Protein AF-A0A519HME4-F1 (afdb_monomer_lite)

Radius of gyration: 16.06 Å; chains: 1; bounding box: 31×23×42 Å

Structure (mmCIF, N/CA/C/O backbone):
data_AF-A0A519HME4-F1
#
_entry.id   AF-A0A519HME4-F1
#
loop_
_atom_site.group_PDB
_atom_site.id
_atom_site.type_symbol
_atom_site.label_atom_id
_atom_site.label_alt_id
_atom_site.label_comp_id
_atom_site.label_asym_id
_atom_site.label_entity_id
_atom_site.label_seq_id
_atom_site.pdbx_PDB_ins_code
_atom_site.Cartn_x
_atom_site.Cartn_y
_atom_site.Cartn_z
_atom_site.occupancy
_atom_site.B_iso_or_equiv
_atom_site.auth_seq_id
_atom_site.auth_comp_id
_atom_site.auth_asym_id
_atom_site.auth_atom_id
_atom_site.pdbx_PDB_model_num
ATOM 1 N N . PRO A 1 1 ? 15.455 0.926 -4.364 1.00 85.44 1 PRO A N 1
ATOM 2 C CA . PRO A 1 1 ? 14.480 2.040 -4.452 1.00 85.44 1 PRO A CA 1
ATOM 3 C C . PRO A 1 1 ? 13.100 1.459 -4.748 1.00 85.44 1 PRO A C 1
ATOM 5 O O . PRO A 1 1 ? 13.034 0.451 -5.450 1.00 85.44 1 PRO A O 1
ATOM 8 N N . ILE A 1 2 ? 12.034 2.067 -4.229 1.00 93.12 2 ILE A N 1
ATOM 9 C CA . ILE A 1 2 ? 10.669 1.671 -4.590 1.00 93.12 2 ILE A CA 1
ATOM 10 C C . ILE A 1 2 ? 10.413 2.098 -6.042 1.00 93.12 2 ILE A C 1
ATOM 12 O O . ILE A 1 2 ? 10.869 3.158 -6.480 1.00 93.12 2 ILE A O 1
ATOM 16 N N . LEU A 1 3 ? 9.738 1.250 -6.819 1.00 93.19 3 LEU A N 1
ATOM 17 C CA . LEU A 1 3 ? 9.448 1.550 -8.219 1.00 93.19 3 LEU A CA 1
ATOM 18 C C . LEU A 1 3 ? 8.499 2.744 -8.321 1.00 93.19 3 LEU A C 1
ATOM 20 O O . LEU A 1 3 ? 7.477 2.803 -7.640 1.00 93.19 3 LEU A O 1
ATOM 24 N N . GLY A 1 4 ? 8.846 3.695 -9.185 1.00 93.38 4 GLY A N 1
ATOM 25 C CA . GLY A 1 4 ? 8.063 4.912 -9.377 1.00 93.38 4 GLY A CA 1
ATOM 26 C C . GLY A 1 4 ? 8.207 5.954 -8.267 1.00 93.38 4 GLY A C 1
ATOM 27 O O . GLY A 1 4 ? 7.526 6.974 -8.319 1.00 93.38 4 GLY A O 1
ATOM 28 N N . ASP A 1 5 ? 9.109 5.745 -7.305 1.00 96.19 5 ASP A N 1
ATOM 29 C CA . ASP A 1 5 ? 9.505 6.771 -6.338 1.00 96.19 5 ASP A CA 1
ATOM 30 C C . ASP A 1 5 ? 10.262 7.900 -7.055 1.00 96.19 5 ASP A C 1
ATOM 32 O O . ASP A 1 5 ? 11.301 7.667 -7.676 1.00 96.19 5 ASP A O 1
ATOM 36 N N . ALA A 1 6 ? 9.729 9.120 -7.009 1.00 92.25 6 ALA A N 1
ATOM 37 C CA . ALA A 1 6 ? 10.331 10.286 -7.654 1.00 92.25 6 ALA A CA 1
ATOM 38 C C . ALA A 1 6 ? 11.391 10.990 -6.788 1.00 92.25 6 ALA A C 1
ATOM 40 O O . ALA A 1 6 ? 12.181 11.761 -7.326 1.00 92.25 6 ALA A O 1
ATOM 41 N N . THR A 1 7 ? 11.422 10.720 -5.481 1.00 92.50 7 THR A N 1
ATOM 42 C CA . THR A 1 7 ? 12.277 11.407 -4.503 1.00 92.50 7 THR A CA 1
ATOM 43 C C . THR A 1 7 ? 13.565 10.631 -4.256 1.00 92.50 7 THR A C 1
ATOM 45 O O . THR A 1 7 ? 14.653 11.200 -4.282 1.00 92.50 7 THR A O 1
ATOM 48 N N . HIS A 1 8 ? 13.453 9.315 -4.060 1.00 93.31 8 HIS A N 1
ATOM 49 C CA . HIS A 1 8 ? 14.587 8.429 -3.769 1.00 93.31 8 HIS A CA 1
ATOM 50 C C . HIS A 1 8 ? 14.782 7.338 -4.833 1.00 93.31 8 HIS A C 1
ATOM 52 O O . HIS A 1 8 ? 15.634 6.452 -4.693 1.00 93.31 8 HIS A O 1
ATOM 58 N N . GLY A 1 9 ? 13.981 7.362 -5.901 1.00 88.75 9 GLY A N 1
ATOM 59 C CA . GLY A 1 9 ? 14.071 6.390 -6.983 1.00 88.75 9 GLY A CA 1
ATOM 60 C C . GLY A 1 9 ? 15.132 6.703 -8.034 1.00 88.75 9 GLY A C 1
ATOM 61 O O . GLY A 1 9 ? 15.844 7.703 -8.000 1.00 88.75 9 GLY A O 1
ATOM 62 N N . LYS A 1 10 ? 15.240 5.798 -9.011 1.00 92.56 10 LYS A N 1
ATOM 63 C CA . LYS A 1 10 ? 16.172 5.923 -10.139 1.00 92.56 10 LYS A CA 1
ATOM 64 C C . LYS A 1 10 ? 15.395 6.307 -11.393 1.00 92.56 10 LYS A C 1
ATOM 66 O O . LYS A 1 10 ? 14.643 5.493 -11.920 1.00 92.56 10 LYS A O 1
ATOM 71 N N . GLY A 1 11 ? 15.612 7.520 -11.903 1.00 92.44 11 GLY A N 1
ATOM 72 C CA . GLY A 1 11 ? 14.884 8.069 -13.056 1.00 92.44 11 GLY A CA 1
ATOM 73 C C . GLY A 1 11 ? 14.826 7.147 -14.288 1.00 92.44 11 GLY A C 1
ATOM 74 O O . GLY A 1 11 ? 13.723 6.879 -14.767 1.00 92.44 11 GLY A O 1
ATOM 75 N N . PRO A 1 12 ? 15.960 6.614 -14.792 1.00 95.56 12 PRO A N 1
ATOM 76 C CA . PRO A 1 12 ? 15.956 5.685 -15.925 1.00 95.56 12 PRO A CA 1
ATOM 77 C C . PRO A 1 12 ? 15.144 4.408 -15.668 1.00 95.56 12 PRO A C 1
ATOM 79 O O . PRO A 1 12 ? 14.354 4.011 -16.521 1.00 95.56 12 PRO A O 1
ATOM 82 N N . LEU A 1 13 ? 15.276 3.816 -14.476 1.00 94.00 13 LEU A N 1
ATOM 83 C CA . LEU A 1 13 ? 14.510 2.631 -14.078 1.00 94.00 13 LEU A CA 1
ATOM 84 C C . LEU A 1 13 ? 13.008 2.934 -14.023 1.00 94.00 13 LEU A C 1
ATOM 86 O O . LEU A 1 13 ? 12.214 2.188 -14.583 1.00 94.00 13 LEU A O 1
ATOM 90 N N . ASN A 1 14 ? 12.616 4.050 -13.403 1.00 94.94 14 ASN A N 1
ATOM 91 C CA . ASN A 1 14 ? 11.213 4.450 -13.296 1.00 94.94 14 ASN A CA 1
ATOM 92 C C . ASN A 1 14 ? 10.577 4.684 -14.670 1.00 94.94 14 ASN A C 1
ATOM 94 O O . ASN A 1 14 ? 9.424 4.316 -14.868 1.00 94.94 14 ASN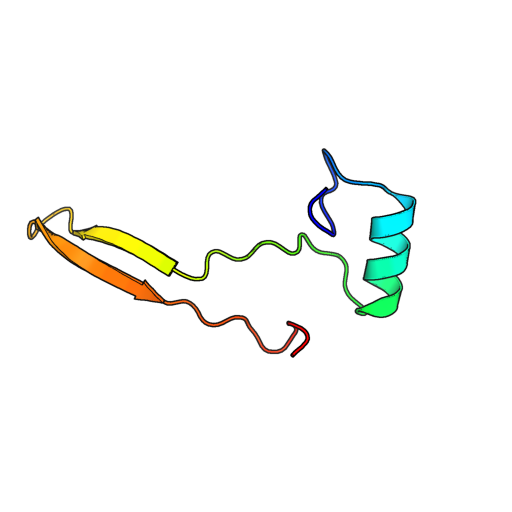 A O 1
ATOM 98 N N . ARG A 1 15 ? 11.315 5.270 -15.625 1.00 95.12 15 ARG A N 1
ATOM 99 C CA . ARG A 1 15 ? 10.830 5.429 -17.004 1.00 95.12 15 ARG A CA 1
ATOM 100 C C . ARG A 1 15 ? 10.671 4.08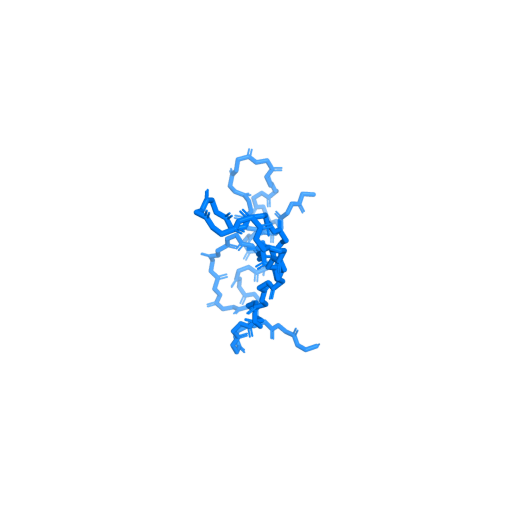3 -17.703 1.00 95.12 15 ARG A C 1
ATOM 102 O O . ARG A 1 15 ? 9.613 3.842 -18.265 1.00 95.12 15 ARG A O 1
ATOM 109 N N . ALA A 1 16 ? 11.673 3.205 -17.619 1.00 94.62 16 ALA A N 1
ATOM 110 C CA . ALA A 1 16 ? 11.610 1.878 -18.235 1.00 94.62 16 ALA A CA 1
ATOM 111 C C . ALA A 1 16 ? 10.431 1.051 -17.693 1.00 94.62 16 ALA A C 1
ATOM 113 O O . ALA A 1 16 ? 9.663 0.480 -18.462 1.00 94.62 16 ALA A O 1
ATOM 114 N N . VAL A 1 17 ? 10.241 1.052 -16.372 1.00 92.44 17 VAL A N 1
ATOM 115 C CA . VAL A 1 17 ? 9.126 0.360 -15.714 1.00 92.44 17 VAL A CA 1
ATOM 116 C C . VAL A 1 17 ? 7.785 0.999 -16.062 1.00 92.44 17 VAL A C 1
ATOM 118 O O . VAL A 1 17 ? 6.825 0.276 -16.306 1.00 92.44 17 VAL A O 1
ATOM 121 N N . ALA A 1 18 ? 7.704 2.330 -16.136 1.00 93.75 18 ALA A N 1
ATOM 122 C CA . ALA A 1 18 ? 6.474 3.001 -16.543 1.00 93.75 18 ALA A CA 1
ATOM 123 C C . ALA A 1 18 ? 6.077 2.660 -17.985 1.00 93.75 18 ALA A C 1
ATOM 125 O O . ALA A 1 18 ? 4.896 2.465 -18.256 1.00 93.75 18 ALA A O 1
ATOM 126 N N . THR A 1 19 ? 7.052 2.541 -18.892 1.00 94.88 19 THR A N 1
ATOM 127 C CA . THR A 1 19 ? 6.817 2.064 -20.260 1.00 94.88 19 THR A CA 1
ATOM 128 C C . THR A 1 19 ? 6.362 0.606 -20.270 1.00 94.88 19 THR A C 1
ATOM 130 O O . THR A 1 19 ? 5.393 0.290 -20.950 1.00 94.88 19 THR A O 1
ATOM 133 N N . TRP A 1 20 ? 7.011 -0.271 -19.498 1.00 92.12 20 TRP A N 1
ATOM 134 C CA . TRP A 1 20 ? 6.666 -1.696 -19.447 1.00 92.12 20 TRP A CA 1
ATOM 135 C C . TRP A 1 20 ? 5.277 -1.962 -18.840 1.00 92.12 20 TRP A C 1
ATOM 137 O O . TRP A 1 20 ? 4.527 -2.777 -19.365 1.00 92.12 20 TRP A O 1
ATOM 147 N N . LEU A 1 21 ? 4.908 -1.249 -17.770 1.00 91.19 21 LEU A N 1
ATOM 148 C CA . LEU A 1 21 ? 3.621 -1.405 -17.075 1.00 91.19 21 LEU A CA 1
ATOM 149 C C . LEU A 1 21 ? 2.500 -0.527 -17.648 1.00 91.19 21 LEU A C 1
ATOM 151 O O . LEU A 1 21 ? 1.366 -0.613 -17.180 1.00 91.19 21 LEU A O 1
ATOM 155 N N . GLY A 1 22 ? 2.806 0.357 -18.602 1.00 92.62 22 GLY A N 1
ATOM 156 C CA . GLY A 1 22 ? 1.847 1.305 -19.177 1.00 92.62 22 GLY A CA 1
ATOM 157 C C . GLY A 1 22 ? 1.348 2.378 -18.201 1.00 92.62 22 GLY A C 1
ATOM 158 O O . GLY A 1 22 ? 0.332 3.018 -18.459 1.00 92.62 22 GLY A O 1
ATOM 159 N N . GLN A 1 23 ? 2.025 2.580 -17.067 1.00 91.25 23 GLN A N 1
ATOM 160 C CA . GLN A 1 23 ? 1.580 3.503 -16.023 1.00 91.25 23 GLN A CA 1
ATOM 161 C C . GLN A 1 23 ? 2.730 4.070 -15.192 1.00 91.25 23 GLN A C 1
ATOM 163 O O . GLN A 1 23 ? 3.706 3.387 -14.880 1.00 91.25 23 GLN A O 1
ATOM 168 N N . ARG A 1 24 ? 2.590 5.328 -14.766 1.00 93.19 24 ARG A N 1
ATOM 169 C CA . ARG A 1 24 ? 3.586 6.026 -13.948 1.00 93.19 24 ARG A CA 1
ATOM 170 C C . ARG A 1 24 ? 3.014 6.365 -12.575 1.00 93.19 24 ARG A C 1
ATOM 172 O O . ARG A 1 24 ? 2.359 7.389 -12.418 1.00 93.19 24 ARG A O 1
ATOM 179 N N . ARG A 1 25 ? 3.302 5.519 -11.587 1.00 93.56 25 ARG A N 1
ATOM 180 C CA . ARG A 1 25 ? 2.924 5.720 -10.182 1.00 93.56 25 ARG A CA 1
ATOM 181 C C . ARG A 1 25 ? 3.967 5.138 -9.238 1.00 93.56 25 ARG A C 1
ATOM 183 O O . ARG A 1 25 ? 4.767 4.306 -9.661 1.00 93.56 25 ARG A O 1
ATOM 190 N N . LEU A 1 26 ? 3.887 5.511 -7.965 1.00 95.25 26 LEU A N 1
ATOM 191 C CA . LEU A 1 26 ? 4.571 4.795 -6.895 1.00 95.25 26 LEU A CA 1
ATOM 192 C C . LEU A 1 26 ? 3.941 3.407 -6.724 1.00 95.25 26 LEU A C 1
ATOM 194 O O . LEU A 1 26 ? 2.739 3.279 -6.498 1.00 95.25 26 LEU A O 1
ATOM 198 N N . TRP A 1 27 ? 4.759 2.367 -6.809 1.00 93.88 27 TRP A N 1
ATOM 199 C CA . TRP A 1 27 ? 4.342 0.984 -6.593 1.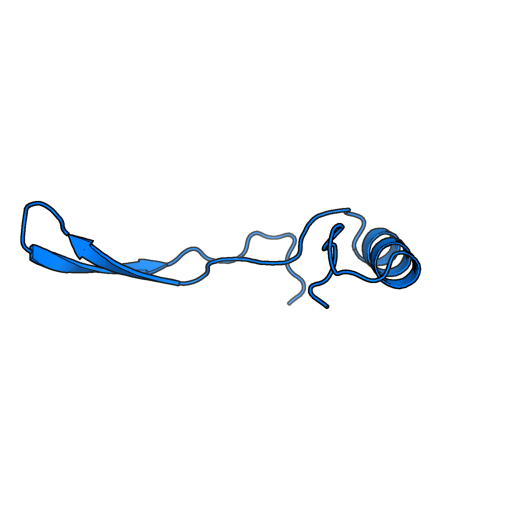00 93.88 27 TRP A CA 1
ATOM 200 C C . TRP A 1 27 ? 4.533 0.593 -5.131 1.00 93.88 27 TRP A C 1
ATOM 202 O O . TRP A 1 27 ? 5.409 -0.195 -4.780 1.00 93.88 27 TRP A O 1
ATOM 212 N N . LEU A 1 28 ? 3.704 1.187 -4.277 1.00 94.56 28 LEU A N 1
ATOM 213 C CA . LEU A 1 28 ? 3.634 0.919 -2.846 1.00 94.56 28 LEU A CA 1
ATOM 214 C C . LEU A 1 28 ? 2.163 0.802 -2.449 1.00 94.56 28 LEU A C 1
ATOM 216 O O . LEU A 1 28 ? 1.377 1.694 -2.752 1.00 94.56 28 LEU A O 1
ATOM 220 N N . HIS A 1 29 ? 1.794 -0.287 -1.776 1.00 95.75 29 HIS A N 1
ATOM 221 C CA . HIS A 1 29 ? 0.414 -0.544 -1.363 1.00 95.75 29 HIS A CA 1
ATOM 222 C C . HIS A 1 29 ? 0.348 -1.047 0.073 1.00 95.75 29 HIS A C 1
ATOM 224 O O . HIS A 1 29 ? 1.026 -2.009 0.439 1.00 95.75 29 HIS A O 1
ATOM 230 N N . ALA A 1 30 ? -0.503 -0.416 0.878 1.00 97.06 30 ALA A N 1
ATOM 231 C CA . ALA A 1 30 ? -0.782 -0.837 2.244 1.00 97.06 30 ALA A CA 1
ATOM 232 C C . ALA A 1 30 ? -1.839 -1.952 2.235 1.00 97.06 30 ALA A C 1
ATOM 234 O O . ALA A 1 30 ? -3.037 -1.703 2.325 1.00 97.06 30 ALA A O 1
ATOM 235 N N . ARG A 1 31 ? -1.387 -3.204 2.103 1.00 96.94 31 ARG A N 1
ATOM 236 C CA . ARG A 1 31 ? -2.282 -4.369 1.981 1.00 96.94 31 ARG A CA 1
ATOM 237 C C . ARG A 1 31 ? -3.032 -4.716 3.273 1.00 96.94 31 ARG A C 1
ATOM 239 O O . ARG A 1 31 ? -4.144 -5.234 3.205 1.00 96.94 31 ARG A O 1
ATOM 246 N N . HIS A 1 32 ? -2.416 -4.468 4.426 1.00 97.69 32 HIS A N 1
ATOM 247 C CA . HIS A 1 32 ? -2.959 -4.806 5.740 1.00 97.69 32 HIS A CA 1
ATOM 248 C C . HIS A 1 32 ? -2.806 -3.626 6.691 1.00 97.69 32 HIS A C 1
ATOM 250 O O . HIS A 1 32 ? -1.760 -2.976 6.702 1.00 97.69 32 HIS A O 1
ATOM 256 N N . LEU A 1 33 ? -3.826 -3.401 7.517 1.00 98.19 33 LEU A N 1
ATOM 257 C CA . LEU A 1 33 ? -3.770 -2.465 8.630 1.00 98.19 33 LEU A CA 1
ATOM 258 C C . LEU A 1 33 ? -4.333 -3.135 9.881 1.00 98.19 33 LEU A C 1
ATOM 260 O O . LEU A 1 33 ? -5.482 -3.576 9.900 1.00 98.19 33 LEU A O 1
ATOM 264 N N . HIS A 1 34 ? -3.510 -3.188 10.924 1.00 98.44 34 HIS A N 1
ATOM 265 C CA . HIS A 1 34 ? -3.9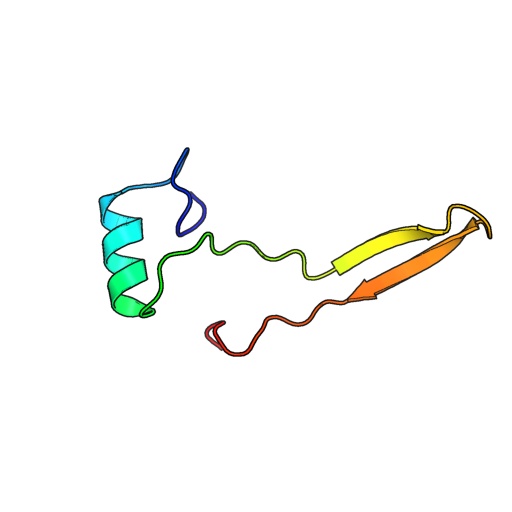21 -3.600 12.258 1.00 98.44 34 HIS A CA 1
ATOM 266 C C . HIS A 1 34 ? -3.974 -2.373 13.154 1.00 98.44 34 HIS A C 1
ATOM 268 O O . HIS A 1 34 ? -3.014 -1.603 13.207 1.00 98.44 34 HIS A O 1
ATOM 274 N N . LEU A 1 35 ? -5.091 -2.191 13.848 1.00 98.31 35 LEU A N 1
ATOM 275 C CA . LEU A 1 35 ? -5.271 -1.083 14.773 1.00 98.31 35 LEU A CA 1
ATOM 276 C C . LEU A 1 35 ? -6.263 -1.444 15.874 1.00 98.31 35 LEU A C 1
ATOM 278 O O . LEU A 1 35 ? -7.114 -2.315 15.707 1.00 98.31 35 LEU A O 1
ATOM 282 N N . THR A 1 36 ? -6.187 -0.717 16.978 1.00 98.56 36 THR A N 1
ATOM 283 C CA . THR A 1 36 ? -7.214 -0.748 18.016 1.00 98.56 36 THR A CA 1
ATOM 284 C C . THR A 1 36 ? -8.298 0.266 17.665 1.00 98.56 36 THR A C 1
ATOM 286 O O . THR A 1 36 ? -7.997 1.432 17.405 1.00 98.56 36 THR A O 1
ATOM 289 N N . HIS A 1 37 ? -9.561 -0.157 17.649 1.00 98.12 37 HIS A N 1
ATOM 290 C CA . HIS A 1 37 ? -10.689 0.733 17.410 1.00 98.12 37 HIS A CA 1
ATOM 291 C C . HIS A 1 37 ? -10.729 1.819 18.504 1.00 98.12 37 HIS A C 1
ATOM 293 O O . HIS A 1 37 ? -10.802 1.479 19.686 1.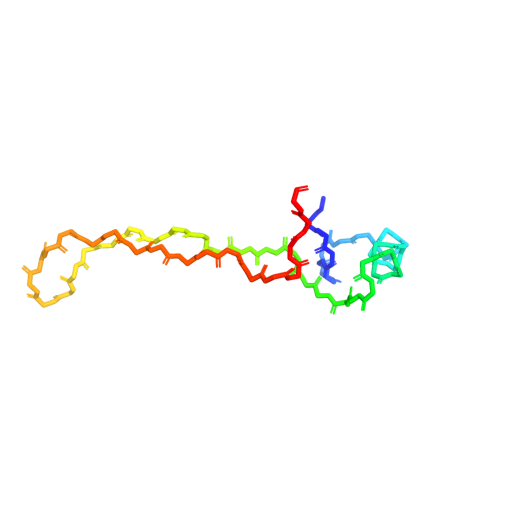00 98.12 37 HIS A O 1
ATOM 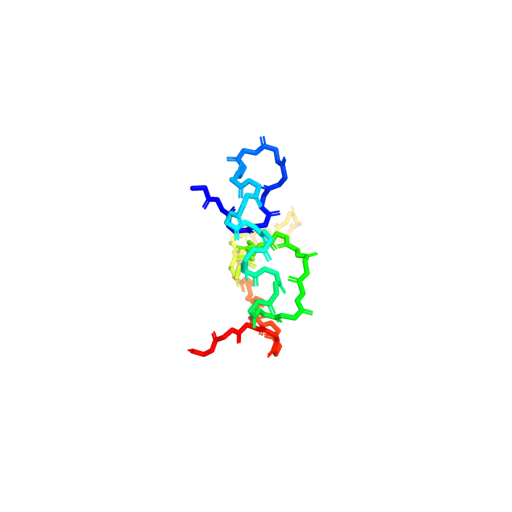299 N N . PRO A 1 38 ? -10.754 3.119 18.153 1.00 97.88 38 PRO A N 1
ATOM 300 C CA . PRO A 1 38 ? -10.530 4.201 19.118 1.00 97.88 38 PRO A CA 1
ATOM 301 C C . PRO A 1 38 ? -11.645 4.353 20.164 1.00 97.88 38 PRO A C 1
ATOM 303 O O . PRO A 1 38 ? -11.385 4.831 21.260 1.00 97.88 38 PRO A O 1
ATOM 306 N N . VAL A 1 39 ? -12.880 3.948 19.838 1.00 98.50 39 VAL A N 1
ATOM 307 C CA . VAL A 1 39 ? -14.027 3.999 20.770 1.00 98.50 39 VAL A CA 1
ATOM 308 C C . VAL A 1 39 ? -14.216 2.695 21.552 1.00 98.50 39 VAL A C 1
ATOM 310 O O . VAL A 1 39 ? -14.339 2.722 22.769 1.00 98.50 39 VAL A O 1
ATOM 313 N N . THR A 1 40 ? -14.258 1.544 20.874 1.00 98.25 40 THR A N 1
ATOM 314 C CA . THR A 1 40 ? -14.590 0.254 21.502 1.00 98.25 40 THR A CA 1
ATOM 315 C C . THR A 1 40 ? -13.389 -0.489 22.086 1.00 98.25 40 THR A C 1
ATOM 317 O O . THR A 1 40 ? -13.584 -1.461 22.807 1.00 98.25 40 THR A O 1
ATOM 320 N N . GLY A 1 41 ? -12.155 -0.104 21.744 1.00 98.25 41 GLY A N 1
ATOM 321 C CA . GLY A 1 41 ? -10.949 -0.845 22.125 1.00 98.25 41 GLY A CA 1
ATOM 322 C C . GLY A 1 41 ? -10.779 -2.193 21.410 1.00 98.25 41 GLY A C 1
ATOM 323 O O . GLY A 1 41 ? -9.820 -2.910 21.682 1.00 98.25 41 GLY A O 1
ATOM 324 N N . ALA A 1 42 ? -11.683 -2.556 20.494 1.00 98.50 42 ALA A N 1
ATOM 325 C CA . ALA A 1 42 ? -11.608 -3.817 19.767 1.00 98.50 42 ALA A CA 1
ATOM 326 C C . ALA A 1 42 ? -10.409 -3.836 18.809 1.00 98.50 42 ALA A C 1
ATOM 328 O O . ALA A 1 42 ? -10.110 -2.836 18.156 1.00 98.50 42 ALA A O 1
ATOM 329 N N . PHE A 1 43 ? -9.746 -4.982 18.678 1.00 98.44 43 PHE A N 1
ATOM 330 C CA . PHE A 1 43 ? -8.701 -5.153 17.675 1.00 98.44 43 PHE A CA 1
ATOM 331 C C . PHE A 1 43 ? -9.322 -5.305 16.282 1.00 98.44 43 PHE A C 1
ATOM 333 O O . PHE A 1 43 ? -10.195 -6.148 16.075 1.00 98.44 43 PHE A O 1
ATOM 340 N N . LEU A 1 44 ? -8.860 -4.502 15.326 1.00 98.38 44 LEU A N 1
ATOM 341 C CA . LEU A 1 44 ? -9.295 -4.540 13.935 1.00 98.38 44 LEU A CA 1
ATOM 342 C C . LEU A 1 44 ? -8.172 -5.053 13.039 1.00 98.38 44 LEU A C 1
ATOM 344 O O . LEU A 1 44 ? -7.035 -4.584 13.116 1.00 98.38 44 LEU A O 1
ATOM 348 N N . CYS A 1 45 ? -8.532 -5.959 12.133 1.00 98.06 45 CYS A N 1
ATOM 349 C CA . CYS A 1 45 ? -7.697 -6.386 11.021 1.00 98.06 45 CYS A CA 1
ATOM 350 C C . CYS A 1 45 ? -8.388 -5.996 9.714 1.00 98.06 45 CYS A C 1
ATOM 352 O O . CYS A 1 45 ? -9.426 -6.554 9.362 1.00 98.06 45 CYS A O 1
ATOM 354 N N . LEU A 1 46 ? -7.832 -5.004 9.019 1.00 97.88 46 LEU A N 1
ATOM 355 C CA . LEU A 1 46 ? -8.353 -4.499 7.754 1.00 97.88 46 LEU A CA 1
ATOM 356 C C . LEU A 1 46 ? -7.467 -4.978 6.603 1.00 97.88 46 LEU A C 1
ATOM 358 O O . LEU A 1 46 ? -6.236 -4.938 6.696 1.00 97.88 46 LEU A O 1
ATOM 362 N N . GLN A 1 47 ? -8.095 -5.395 5.505 1.00 98.12 47 GLN A N 1
ATOM 363 C CA . GLN A 1 47 ? -7.415 -5.858 4.297 1.00 98.12 47 GLN A CA 1
ATOM 364 C C . GLN A 1 47 ? -7.864 -5.044 3.088 1.00 98.12 47 GLN A C 1
ATOM 366 O O . GLN A 1 47 ? -9.058 -4.874 2.855 1.00 98.12 47 GLN A O 1
ATOM 371 N N . ALA A 1 48 ? -6.896 -4.589 2.295 1.00 96.75 48 ALA A N 1
ATOM 372 C CA . ALA A 1 48 ? -7.132 -3.963 1.002 1.00 96.75 48 ALA A CA 1
ATOM 373 C C . ALA A 1 48 ? -6.435 -4.807 -0.077 1.00 96.75 48 ALA A C 1
ATOM 375 O O . ALA A 1 48 ? -5.199 -4.780 -0.160 1.00 96.75 48 ALA A O 1
ATOM 376 N N . PRO A 1 49 ? -7.165 -5.599 -0.885 1.00 95.06 49 PRO A N 1
ATOM 377 C CA . PRO A 1 49 ? -6.540 -6.341 -1.973 1.00 95.06 49 PRO A CA 1
ATOM 378 C C . PRO A 1 49 ? -5.915 -5.367 -2.988 1.00 95.06 49 PRO A C 1
ATOM 380 O O . PRO A 1 49 ? -6.439 -4.266 -3.172 1.00 95.06 49 PRO A O 1
ATOM 383 N N . PRO A 1 50 ? -4.799 -5.737 -3.640 1.00 93.06 50 PRO A N 1
ATOM 384 C CA . PRO A 1 50 ? -4.273 -4.956 -4.751 1.00 93.06 50 PRO A CA 1
ATOM 385 C C . PRO A 1 50 ? -5.316 -4.850 -5.868 1.00 93.06 50 PRO A C 1
ATOM 387 O O . PRO A 1 50 ? -6.060 -5.799 -6.122 1.00 93.06 50 PRO A O 1
ATOM 390 N N . ASP A 1 51 ? -5.367 -3.703 -6.536 1.00 90.12 51 ASP A N 1
ATOM 391 C CA . ASP A 1 51 ? -6.243 -3.518 -7.689 1.00 90.12 51 ASP A CA 1
ATOM 392 C C . ASP A 1 51 ? -5.750 -4.320 -8.918 1.00 90.12 51 ASP A C 1
ATOM 394 O O . ASP A 1 51 ? -4.655 -4.889 -8.929 1.00 90.12 51 ASP A O 1
ATOM 398 N N . ALA A 1 52 ? -6.555 -4.353 -9.983 1.00 89.81 52 ALA A N 1
ATOM 399 C CA . ALA A 1 52 ? -6.290 -5.169 -11.172 1.00 89.81 52 ALA A CA 1
ATOM 400 C C . ALA A 1 52 ? -5.009 -4.801 -11.945 1.00 89.81 52 ALA A C 1
ATOM 402 O O . ALA A 1 52 ? -4.568 -5.565 -12.799 1.00 89.81 52 ALA A O 1
ATOM 403 N N . SER A 1 53 ? -4.413 -3.641 -11.676 1.00 88.88 53 SER A N 1
ATOM 404 C CA . SER A 1 53 ? -3.194 -3.192 -12.347 1.00 88.88 53 SER A CA 1
ATOM 405 C C . SER A 1 53 ? -1.913 -3.803 -11.771 1.00 88.88 53 SER A C 1
ATOM 407 O O . SER A 1 53 ? -0.835 -3.574 -12.320 1.00 88.88 53 SER A O 1
ATOM 409 N N . TRP A 1 54 ? -1.999 -4.542 -10.660 1.00 87.38 54 TRP A N 1
ATOM 410 C CA . TRP A 1 54 ? -0.850 -5.236 -10.091 1.00 87.38 54 TRP A CA 1
ATOM 411 C C . TRP A 1 54 ? -0.522 -6.494 -10.902 1.00 87.38 54 TRP A C 1
ATOM 413 O O . TRP A 1 54 ? -1.421 -7.302 -11.152 1.00 87.38 54 TRP A O 1
ATOM 423 N N . PRO A 1 55 ? 0.746 -6.682 -11.320 1.00 77.25 55 PRO A N 1
ATOM 424 C CA . PRO A 1 55 ? 1.149 -7.915 -11.982 1.00 77.25 55 PRO A CA 1
ATOM 425 C C . PRO A 1 55 ? 0.935 -9.104 -11.034 1.00 77.25 55 PRO A C 1
ATOM 427 O O . PRO A 1 55 ? 1.139 -8.977 -9.823 1.00 77.25 55 PRO A O 1
ATOM 430 N N . ARG A 1 56 ? 0.478 -10.229 -11.593 1.00 69.81 56 ARG A N 1
ATOM 431 C CA . ARG A 1 56 ? 0.286 -11.492 -10.866 1.00 69.81 56 ARG A CA 1
ATOM 432 C C . ARG A 1 56 ? 1.606 -12.213 -10.643 1.00 69.81 56 ARG A C 1
ATOM 434 O O . ARG A 1 56 ? 2.460 -12.141 -11.555 1.00 69.81 56 ARG A O 1
#

Foldseek 3Di:
DFALDPPPDDPVRNVVVCVVLVHRDGPDDDQWDWDQDPPPRDIDIDGDDDDPSDDD

Secondary structure (DSSP, 8-state):
--TT-SSSS-HHHHHHHHHHHT--S------EEEEE-TTT--EEEEE-PPPTTS--

Sequence (56 aa):
PILGDATHGKGPLNRAVATWLGQRRLWLHARHLHLTHPVTGAFLCLQAPPDASWPR

pLDDT: mean 93.85, std 5.06, range [69.81, 98.56]